Protein AF-A0A0F9I3E1-F1 (afdb_monomer)

Mean predicted aligned error: 5.11 Å

pLDDT: mean 87.83, std 10.77, range [48.97, 98.06]

Organism: NCBI:txid412755

Solvent-accessible surface area (backbone atoms only — not comparable to full-atom values): 6124 Å² total; per-residue (Å²): 131,87,81,74,52,71,70,55,49,51,59,55,56,67,44,43,43,81,78,41,83,46,66,28,65,24,99,76,75,58,42,26,18,30,42,32,38,33,27,34,70,87,78,65,49,40,25,40,33,60,40,58,30,43,93,88,45,65,62,79,90,40,86,56,77,39,83,49,54,74,68,51,63,60,37,93,82,54,82,78,67,47,50,80,44,30,89,55,42,69,66,52,50,51,52,50,54,58,50,46,68,68,63,128

Radius of gyration: 14.65 Å; Cα contacts (8 Å, |Δi|>4): 153; chains: 1; bounding box: 29×39×34 Å

Foldseek 3Di:
DDDDDPVRVCVVPVQKDWLDWDKQAAPVRAWIKIWTWIAGPPPRWIWIFIAI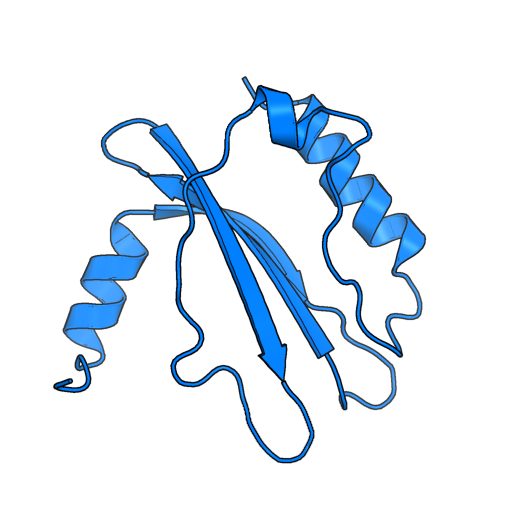DHPVDDRPPRGDTDTDDLVCLQDPNDDGDNTDGRPCSPVSVVVSNVSSVPDD

Secondary structure (DSSP, 8-state):
-PPPPHHHHHHHHTTEEEEEEEE---TT--SEEEEEEEEETTT--EEEEEEEEBTTB-STT----EEE-HHHHTSTT-----TTT-TTHHHHHHHHHHHHTT--

Structure (mmCIF, N/CA/C/O backbone):
data_AF-A0A0F9I3E1-F1
#
_entry.id   AF-A0A0F9I3E1-F1
#
loop_
_atom_site.group_PDB
_atom_site.id
_atom_site.type_symbol
_atom_site.label_atom_id
_atom_site.label_alt_id
_atom_site.label_comp_id
_atom_site.label_asym_id
_atom_site.label_entity_id
_atom_site.label_seq_id
_atom_site.pdbx_PDB_ins_code
_atom_site.Cartn_x
_atom_site.Cartn_y
_atom_site.Cartn_z
_atom_site.occupancy
_atom_site.B_iso_or_equiv
_atom_site.auth_seq_id
_atom_site.auth_comp_id
_atom_site.auth_asym_id
_atom_site.auth_atom_id
_atom_site.pdbx_PDB_model_num
ATOM 1 N N . MET A 1 1 ? 1.320 -24.862 -4.925 1.00 48.97 1 MET A N 1
ATOM 2 C CA . MET A 1 1 ? 0.077 -24.204 -4.459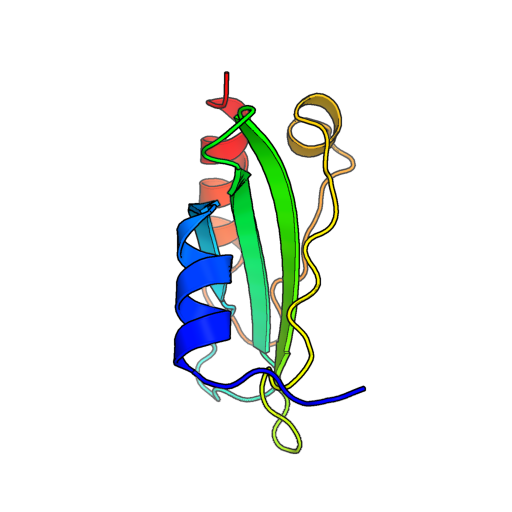 1.00 48.97 1 MET A CA 1
ATOM 3 C C . MET A 1 1 ? -0.867 -24.165 -5.647 1.00 48.97 1 MET A C 1
ATOM 5 O O . MET A 1 1 ? -0.374 -23.915 -6.736 1.00 48.97 1 MET A O 1
ATOM 9 N N . ALA A 1 2 ? -2.153 -24.488 -5.489 1.00 60.97 2 ALA A N 1
ATOM 10 C CA . ALA A 1 2 ? -3.100 -24.388 -6.603 1.00 60.97 2 ALA A CA 1
ATOM 11 C C . ALA A 1 2 ? -3.306 -22.909 -6.968 1.00 60.97 2 ALA A C 1
ATOM 13 O O . ALA A 1 2 ? -3.515 -22.086 -6.072 1.00 60.97 2 ALA A O 1
ATOM 14 N N . GLU A 1 3 ? -3.209 -22.572 -8.253 1.00 71.00 3 GLU A N 1
ATOM 15 C CA . GLU A 1 3 ? -3.537 -21.233 -8.740 1.00 71.00 3 GLU A CA 1
ATOM 16 C C . GLU A 1 3 ? -5.033 -20.977 -8.548 1.00 71.00 3 GLU A C 1
ATOM 18 O O . GLU A 1 3 ? -5.875 -21.806 -8.895 1.00 71.00 3 GLU A O 1
ATOM 23 N N . LYS A 1 4 ? -5.362 -19.829 -7.952 1.00 77.81 4 LYS A N 1
ATOM 24 C CA . LYS A 1 4 ? -6.749 -19.384 -7.800 1.00 77.81 4 LYS A CA 1
ATOM 25 C C . LYS A 1 4 ? -7.291 -18.987 -9.165 1.00 77.81 4 LYS A C 1
ATOM 27 O O . LYS A 1 4 ? -6.613 -18.285 -9.913 1.00 77.81 4 LYS A O 1
ATOM 32 N N . ASN A 1 5 ? -8.530 -19.362 -9.462 1.00 86.88 5 ASN A N 1
ATOM 33 C CA . ASN A 1 5 ? -9.185 -18.873 -10.673 1.00 86.88 5 ASN A CA 1
ATOM 34 C C . ASN A 1 5 ? -9.619 -17.400 -10.521 1.00 86.88 5 ASN A C 1
ATOM 36 O O . ASN A 1 5 ? -9.666 -16.843 -9.420 1.00 86.88 5 ASN A O 1
ATOM 40 N N . GLU A 1 6 ? -9.983 -16.760 -11.635 1.00 86.44 6 GLU A N 1
ATOM 41 C CA . GLU A 1 6 ? -10.367 -15.342 -11.659 1.00 86.44 6 GLU A CA 1
ATOM 42 C C . GLU A 1 6 ? -11.505 -15.010 -10.674 1.00 86.44 6 GLU A C 1
ATOM 44 O O . GLU A 1 6 ? -11.480 -13.975 -10.004 1.00 86.44 6 GLU A O 1
ATOM 49 N N . ALA A 1 7 ? -12.499 -15.893 -10.534 1.00 90.75 7 ALA A N 1
ATOM 50 C CA . ALA A 1 7 ? -13.631 -15.663 -9.641 1.00 90.75 7 ALA A CA 1
ATOM 51 C C . ALA A 1 7 ? -13.211 -15.668 -8.161 1.00 90.75 7 ALA A C 1
ATOM 53 O O . ALA A 1 7 ? -13.719 -14.873 -7.363 1.00 90.75 7 ALA A O 1
ATOM 54 N N . GLU A 1 8 ? -12.273 -16.534 -7.784 1.00 89.69 8 GLU A N 1
ATOM 55 C CA . GLU A 1 8 ? -11.691 -16.571 -6.441 1.00 89.69 8 GLU A CA 1
ATOM 56 C C . GLU A 1 8 ? -10.856 -15.320 -6.155 1.00 89.69 8 GLU A C 1
ATOM 58 O O . GLU A 1 8 ? -11.015 -14.716 -5.090 1.00 89.69 8 GLU A O 1
ATOM 63 N N . LEU A 1 9 ? -10.050 -14.874 -7.124 1.00 87.00 9 LEU A N 1
ATOM 64 C CA . LEU A 1 9 ? -9.273 -13.635 -7.025 1.00 87.00 9 LEU A CA 1
ATOM 65 C C . LEU A 1 9 ? -10.184 -12.413 -6.862 1.00 87.00 9 LEU A C 1
ATOM 67 O O . LEU A 1 9 ? -9.972 -11.594 -5.969 1.00 87.00 9 LEU A O 1
ATOM 71 N N . ARG A 1 10 ? -11.267 -12.316 -7.643 1.00 89.00 10 ARG A N 1
ATOM 72 C CA . ARG A 1 10 ? -12.260 -11.237 -7.502 1.00 89.00 10 ARG A CA 1
ATOM 73 C C . ARG A 1 10 ? -12.920 -11.244 -6.128 1.00 89.00 10 ARG A C 1
ATOM 75 O O . ARG A 1 10 ? -13.072 -10.188 -5.516 1.00 89.00 10 ARG A O 1
ATOM 82 N N . LYS A 1 11 ? -13.304 -12.418 -5.613 1.00 92.75 11 LYS A N 1
ATOM 83 C CA . LYS A 1 11 ? -13.859 -12.549 -4.254 1.00 92.75 11 LYS A CA 1
ATOM 84 C C . LYS A 1 11 ? -12.861 -12.106 -3.188 1.00 92.75 11 LYS A C 1
ATOM 86 O O . LYS A 1 11 ? -13.273 -11.513 -2.194 1.00 92.75 11 LYS 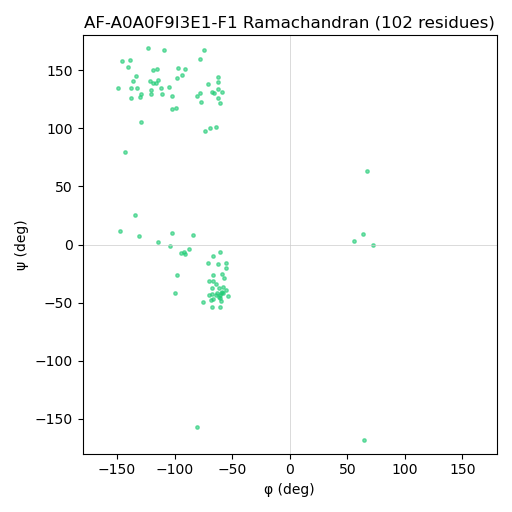A O 1
ATOM 91 N N . GLU A 1 12 ? -11.576 -12.390 -3.370 1.00 90.62 12 GLU A N 1
ATOM 92 C CA . GLU A 1 12 ? -10.520 -11.936 -2.470 1.00 90.62 12 GLU A CA 1
ATOM 93 C C . GLU A 1 12 ? -10.329 -10.419 -2.522 1.00 90.62 12 GLU A C 1
ATOM 95 O O . GLU A 1 12 ? -10.449 -9.768 -1.485 1.00 90.62 12 GLU A O 1
ATOM 100 N N . LEU A 1 13 ? -10.126 -9.849 -3.711 1.00 90.69 13 LEU A N 1
ATOM 101 C CA . LEU A 1 13 ? -9.953 -8.407 -3.912 1.00 90.69 13 LEU A CA 1
ATOM 102 C C . LEU A 1 13 ? -11.154 -7.610 -3.390 1.00 90.69 13 LEU A C 1
ATOM 104 O O . LEU A 1 13 ? -10.992 -6.568 -2.756 1.00 90.69 13 LEU A O 1
ATOM 108 N N . ASN A 1 14 ? -12.368 -8.144 -3.548 1.00 95.44 14 ASN A N 1
ATOM 109 C CA . ASN A 1 14 ? -13.592 -7.519 -3.053 1.00 95.44 14 ASN A CA 1
ATOM 110 C C . ASN A 1 14 ? -13.646 -7.365 -1.528 1.00 95.44 14 ASN A C 1
ATOM 112 O O . ASN A 1 14 ? -14.445 -6.557 -1.044 1.00 95.44 14 ASN A O 1
ATOM 116 N N . LYS A 1 15 ? -12.804 -8.068 -0.761 1.00 96.75 15 LYS A N 1
ATOM 117 C CA . LYS A 1 15 ? -12.691 -7.889 0.698 1.00 96.75 15 LYS A CA 1
ATOM 118 C C . LYS A 1 15 ? -12.020 -6.571 1.073 1.00 96.75 15 LYS A C 1
ATOM 120 O O . LYS A 1 15 ? -12.149 -6.139 2.220 1.00 96.75 15 LYS A O 1
ATOM 125 N N . PHE A 1 16 ? -11.348 -5.919 0.128 1.00 97.62 16 PHE A N 1
ATOM 126 C CA . PHE A 1 16 ? -10.533 -4.742 0.377 1.00 97.62 16 PHE A CA 1
ATOM 127 C C . PHE A 1 16 ? -11.082 -3.495 -0.318 1.00 97.62 16 PHE A C 1
ATOM 129 O O . PHE A 1 16 ? -11.758 -3.552 -1.346 1.00 97.62 16 PHE A O 1
ATOM 136 N N . LYS A 1 17 ? -10.813 -2.340 0.286 1.00 97.25 17 LYS A N 1
ATOM 137 C CA . LYS A 1 17 ? -10.911 -1.022 -0.334 1.00 97.25 17 LYS A CA 1
ATOM 138 C C . LYS A 1 17 ? -9.495 -0.574 -0.678 1.00 97.25 17 LYS A C 1
ATOM 140 O O . LYS A 1 17 ? -8.642 -0.563 0.204 1.00 97.25 17 LYS A O 1
ATOM 145 N N . ILE A 1 18 ? -9.264 -0.177 -1.923 1.00 96.25 18 ILE A N 1
ATOM 146 C CA . ILE A 1 18 ? -7.996 0.431 -2.332 1.00 96.25 18 ILE A CA 1
ATOM 147 C C . ILE A 1 18 ? -8.002 1.884 -1.849 1.00 96.25 18 ILE A C 1
ATOM 149 O O . ILE A 1 18 ? -8.936 2.634 -2.139 1.00 96.25 18 ILE A O 1
ATOM 153 N N . LEU A 1 19 ? -7.003 2.252 -1.049 1.00 96.94 19 LEU A N 1
ATOM 154 C CA . LEU A 1 19 ? -6.809 3.615 -0.553 1.00 96.94 19 LEU A CA 1
ATOM 155 C C . LEU A 1 19 ? -5.755 4.354 -1.376 1.00 96.94 19 LEU A C 1
ATOM 157 O O . LEU A 1 19 ? -5.943 5.523 -1.703 1.00 96.94 19 LEU A O 1
ATOM 161 N N . ILE A 1 20 ? -4.673 3.654 -1.718 1.00 96.69 20 ILE A N 1
ATOM 162 C CA . ILE A 1 20 ? -3.596 4.132 -2.583 1.00 96.69 20 ILE A CA 1
ATOM 163 C C . ILE A 1 20 ? -3.302 3.034 -3.600 1.00 96.69 20 ILE A C 1
ATOM 165 O O . ILE A 1 20 ? -3.207 1.866 -3.227 1.00 96.69 20 ILE A O 1
ATOM 169 N N . ALA A 1 21 ? -3.160 3.430 -4.861 1.00 94.50 21 ALA A N 1
ATOM 170 C CA . ALA A 1 21 ? -2.589 2.626 -5.928 1.00 94.50 21 ALA A CA 1
ATOM 171 C C . ALA A 1 21 ? -1.519 3.485 -6.600 1.00 94.50 21 ALA A C 1
ATOM 173 O O . ALA A 1 21 ? -1.843 4.465 -7.271 1.00 94.50 21 ALA A O 1
ATOM 174 N N . TYR A 1 22 ? -0.263 3.164 -6.326 1.00 92.19 22 TYR A N 1
ATOM 175 C CA . TYR A 1 22 ? 0.899 3.786 -6.932 1.00 92.19 22 TYR A CA 1
ATOM 176 C C . TYR A 1 22 ? 1.588 2.757 -7.820 1.00 92.19 22 TYR A C 1
ATOM 178 O O . TYR A 1 22 ? 1.796 1.620 -7.403 1.00 92.19 22 TYR A O 1
ATOM 186 N N . GLU A 1 23 ? 1.963 3.179 -9.017 1.00 88.19 23 GLU A N 1
ATOM 187 C CA . GLU A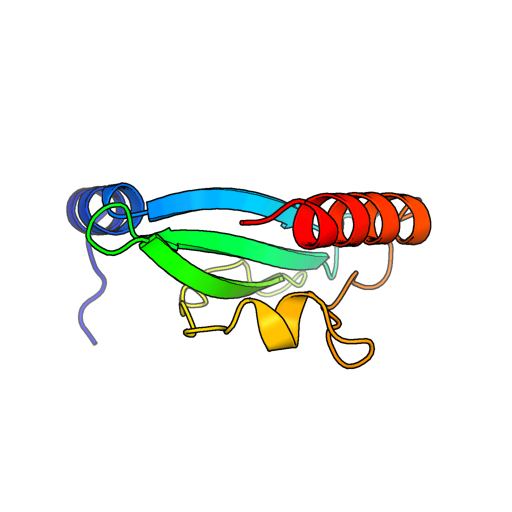 1 23 ? 2.819 2.430 -9.925 1.00 88.19 23 GLU A CA 1
ATOM 188 C C . GLU A 1 23 ? 3.800 3.422 -10.542 1.00 88.19 23 GLU A C 1
ATOM 190 O O . GLU A 1 23 ? 3.393 4.450 -11.091 1.00 88.19 23 GLU A O 1
ATOM 195 N N . SER A 1 24 ? 5.092 3.128 -10.431 1.00 85.12 24 SER A N 1
ATOM 196 C CA . SER A 1 24 ? 6.140 3.947 -11.016 1.00 85.12 24 SER A CA 1
ATOM 197 C C . SER A 1 24 ? 6.147 3.746 -12.528 1.00 85.12 24 SER A C 1
ATOM 199 O O . SER A 1 24 ? 6.713 2.783 -13.051 1.00 85.12 24 SER A O 1
ATOM 201 N N . VAL A 1 25 ? 5.507 4.644 -13.260 1.00 68.75 25 VAL A N 1
ATOM 202 C CA . VAL A 1 25 ? 5.526 4.612 -14.722 1.00 68.75 25 VAL A CA 1
ATOM 203 C C . VAL A 1 25 ? 6.556 5.607 -15.234 1.00 68.75 25 VAL A C 1
ATOM 205 O O . VAL A 1 25 ? 6.464 6.808 -14.998 1.00 68.75 25 VAL A O 1
ATOM 208 N N . GLY A 1 26 ? 7.565 5.090 -15.927 1.00 65.38 26 GLY A N 1
ATOM 209 C CA . GLY A 1 26 ? 8.581 5.899 -16.586 1.00 65.38 26 GLY A CA 1
ATOM 210 C C . GLY A 1 26 ? 8.466 5.886 -18.099 1.00 65.38 26 GLY A C 1
ATOM 211 O O . GLY A 1 26 ? 7.802 5.020 -18.668 1.00 65.38 26 GLY A O 1
ATOM 212 N N . SER A 1 27 ? 9.181 6.796 -18.764 1.00 64.94 27 SER A N 1
ATOM 213 C CA . SER A 1 27 ? 9.159 6.956 -20.230 1.00 64.94 27 SER A CA 1
ATOM 214 C C . SER A 1 27 ? 9.499 5.681 -21.012 1.00 64.94 27 SER A C 1
ATOM 216 O O . SER A 1 27 ? 9.161 5.577 -22.187 1.00 64.94 27 SER A O 1
ATOM 218 N N . TRP A 1 28 ? 10.160 4.713 -20.370 1.00 63.34 28 TRP A N 1
ATOM 219 C CA . TRP A 1 28 ? 10.601 3.461 -20.986 1.00 63.34 28 TRP A CA 1
ATOM 220 C C . TRP A 1 28 ? 9.911 2.205 -20.444 1.00 63.34 28 TRP A C 1
ATOM 222 O O . TRP A 1 28 ? 10.248 1.113 -20.901 1.00 63.34 28 TRP A O 1
ATOM 232 N N . GLY A 1 29 ? 8.951 2.349 -19.515 1.00 61.59 29 GLY A N 1
ATOM 233 C CA . GLY A 1 29 ? 8.041 1.294 -19.031 1.00 61.59 29 GLY A CA 1
ATOM 234 C C . GLY A 1 29 ? 8.682 0.016 -18.466 1.00 61.59 29 GLY A C 1
ATOM 235 O O . GLY A 1 29 ? 7.969 -0.926 -18.133 1.00 61.59 29 GLY A O 1
ATOM 236 N N . ARG A 1 30 ? 10.013 -0.039 -18.387 1.00 63.22 30 ARG A N 1
ATOM 237 C CA . ARG A 1 30 ? 10.804 -1.178 -17.927 1.00 63.22 30 ARG A CA 1
ATOM 238 C C . ARG A 1 30 ? 11.314 -0.872 -16.523 1.00 63.22 30 ARG A C 1
ATOM 240 O O . ARG A 1 30 ? 11.762 0.243 -16.274 1.00 63.22 30 ARG A O 1
ATOM 247 N N . ASP A 1 31 ? 11.210 -1.862 -15.642 1.00 73.00 31 ASP A N 1
ATOM 248 C CA . ASP A 1 31 ? 11.624 -1.818 -14.233 1.00 73.00 31 ASP A CA 1
ATOM 249 C C . ASP A 1 31 ? 10.778 -0.865 -13.375 1.00 73.00 31 ASP A C 1
ATOM 251 O O . ASP A 1 31 ? 11.250 0.138 -12.831 1.00 73.00 31 ASP A O 1
ATOM 255 N N . ASN A 1 32 ? 9.489 -1.195 -13.264 1.00 79.62 32 ASN A N 1
ATOM 256 C CA . ASN A 1 32 ? 8.546 -0.471 -12.422 1.00 79.62 32 ASN A CA 1
ATOM 257 C C . ASN A 1 32 ? 8.361 -1.141 -11.051 1.00 79.62 32 ASN A C 1
ATOM 259 O O . ASN A 1 32 ? 8.518 -2.347 -10.868 1.00 79.62 32 ASN A O 1
ATOM 263 N N . SER A 1 33 ? 8.021 -0.316 -10.070 1.00 88.44 33 SER A N 1
ATOM 264 C CA . SER A 1 33 ? 7.627 -0.678 -8.717 1.00 88.44 33 SER A CA 1
ATOM 265 C C . SER A 1 33 ? 6.206 -0.189 -8.471 1.00 88.44 33 SER A C 1
ATOM 267 O O . SER A 1 33 ? 5.827 0.905 -8.879 1.00 88.44 33 SER A O 1
ATOM 269 N N . SER A 1 34 ? 5.407 -1.006 -7.803 1.00 91.38 34 SER A N 1
ATOM 270 C CA . SER A 1 34 ? 4.042 -0.688 -7.410 1.00 91.38 34 SER A CA 1
ATOM 271 C C . SER A 1 34 ? 3.887 -0.789 -5.907 1.00 91.38 34 SER A C 1
ATOM 273 O O . SER A 1 34 ? 4.386 -1.720 -5.273 1.00 91.38 34 SER A O 1
ATOM 275 N N . PHE A 1 35 ? 3.129 0.148 -5.355 1.00 94.62 35 PHE A N 1
ATOM 276 C CA . PHE A 1 35 ? 2.742 0.180 -3.957 1.00 94.62 35 PHE A CA 1
ATOM 277 C C . PHE A 1 35 ? 1.232 0.381 -3.849 1.00 94.62 35 PHE A C 1
ATOM 279 O O . PHE A 1 35 ? 0.669 1.343 -4.376 1.00 94.62 35 PHE A O 1
ATOM 286 N N . PHE A 1 36 ? 0.570 -0.503 -3.108 1.00 96.50 36 PHE A N 1
ATOM 287 C CA . PHE A 1 36 ? -0.839 -0.362 -2.775 1.00 96.50 36 PHE A CA 1
ATOM 288 C C . PHE A 1 36 ? -1.018 -0.305 -1.268 1.00 96.50 36 PHE A C 1
ATOM 290 O O . PHE A 1 36 ? -0.536 -1.169 -0.537 1.00 96.50 36 PHE A O 1
ATOM 297 N N . LEU A 1 37 ? -1.807 0.667 -0.817 1.00 97.81 37 LEU A N 1
ATOM 298 C CA . LEU A 1 37 ? -2.374 0.659 0.523 1.00 97.81 37 LEU A CA 1
ATOM 299 C C . LEU A 1 37 ? -3.828 0.222 0.410 1.00 97.81 37 LEU A C 1
ATOM 301 O O . LEU A 1 37 ? -4.649 0.915 -0.202 1.00 97.81 37 LEU A O 1
ATOM 305 N N . ILE A 1 38 ? -4.157 -0.910 1.018 1.00 97.88 38 ILE A N 1
ATOM 306 C CA . ILE A 1 38 ? -5.508 -1.463 1.014 1.00 97.88 38 ILE A CA 1
ATOM 307 C C . ILE A 1 38 ? -6.050 -1.567 2.437 1.00 97.88 38 ILE A C 1
ATOM 309 O O . ILE A 1 38 ? -5.314 -1.758 3.402 1.00 97.88 38 ILE A O 1
ATOM 313 N N . GLN A 1 39 ? -7.366 -1.445 2.571 1.00 97.88 39 GLN A N 1
ATOM 314 C CA . GLN A 1 39 ? -8.065 -1.550 3.845 1.00 97.88 39 GLN A CA 1
ATOM 315 C C . GLN A 1 39 ? -9.086 -2.680 3.802 1.00 97.88 39 GLN A C 1
ATOM 317 O O . GLN A 1 39 ? -9.937 -2.726 2.913 1.00 97.88 39 GLN A O 1
ATOM 322 N N . SER A 1 40 ? -9.058 -3.562 4.796 1.00 97.56 40 SER A N 1
ATOM 323 C CA . SER A 1 40 ? -10.082 -4.589 4.977 1.00 97.56 40 SER A CA 1
ATOM 324 C C . SER A 1 40 ? -11.452 -3.952 5.221 1.00 97.56 40 SER A C 1
ATOM 326 O O . SER A 1 40 ? -11.647 -3.162 6.150 1.00 97.56 40 SER A O 1
ATOM 328 N N . LYS A 1 41 ? -12.452 -4.329 4.416 1.00 97.44 41 LYS A N 1
ATOM 329 C CA . LYS A 1 41 ? -13.839 -3.874 4.603 1.00 97.44 41 LYS A CA 1
ATOM 330 C C . LYS A 1 41 ? -14.455 -4.415 5.896 1.00 97.44 41 LYS A C 1
ATOM 332 O O . LYS A 1 41 ? -15.343 -3.762 6.437 1.00 97.44 41 LYS A O 1
ATOM 337 N N . LYS A 1 42 ? -13.974 -5.565 6.390 1.00 96.81 42 LYS A N 1
ATOM 338 C CA . LYS A 1 42 ? -14.513 -6.271 7.565 1.00 96.81 42 LYS A CA 1
ATOM 339 C C . LYS A 1 42 ? -14.136 -5.598 8.884 1.00 96.81 42 LYS A C 1
ATOM 341 O O . LYS A 1 42 ? -14.995 -5.412 9.733 1.00 96.81 42 LYS A O 1
ATOM 346 N N . ASN A 1 43 ? -12.857 -5.278 9.067 1.00 96.56 43 ASN A N 1
ATOM 347 C CA . ASN A 1 43 ? -12.302 -4.849 10.359 1.00 96.56 43 ASN A CA 1
ATOM 348 C C . ASN A 1 43 ? -11.451 -3.573 10.273 1.00 96.56 43 ASN A C 1
ATOM 350 O O . ASN A 1 43 ? -10.839 -3.193 11.262 1.00 96.56 43 ASN A O 1
ATOM 354 N N . LYS A 1 44 ? -11.417 -2.911 9.108 1.00 96.56 44 LYS A N 1
ATOM 355 C CA . LYS A 1 44 ? -10.687 -1.655 8.865 1.00 96.56 44 LYS A CA 1
ATOM 356 C C . LYS A 1 44 ? -9.162 -1.737 9.006 1.00 96.56 44 LYS A C 1
ATOM 358 O O . LYS A 1 44 ? -8.508 -0.703 8.901 1.00 96.56 44 LYS A O 1
ATOM 363 N N . GLU A 1 45 ? -8.598 -2.936 9.152 1.00 97.50 45 GLU A N 1
ATOM 364 C CA . GLU A 1 45 ? -7.148 -3.147 9.167 1.00 97.50 45 GLU A CA 1
ATOM 365 C C . GLU A 1 45 ? -6.508 -2.737 7.837 1.00 97.50 45 GLU A C 1
ATOM 367 O O . GLU A 1 45 ? -7.100 -2.925 6.767 1.00 97.50 45 GLU A O 1
ATOM 372 N N . LEU A 1 46 ? -5.299 -2.184 7.924 1.00 98.00 46 LEU A N 1
ATOM 373 C CA . LEU A 1 46 ? -4.511 -1.722 6.788 1.00 98.00 46 LEU A CA 1
ATOM 374 C C . LEU A 1 46 ? -3.487 -2.777 6.379 1.00 98.00 46 LEU A C 1
ATOM 376 O O . LEU A 1 46 ? -2.896 -3.457 7.223 1.00 98.00 46 LEU A O 1
ATOM 380 N N . PHE A 1 47 ? -3.270 -2.880 5.072 1.00 98.06 47 PHE A N 1
ATOM 381 C CA . PHE A 1 47 ? -2.277 -3.757 4.478 1.00 98.06 47 PHE A CA 1
ATOM 382 C C . PHE A 1 47 ? -1.524 -3.018 3.377 1.00 98.06 47 PHE A C 1
ATOM 384 O O . PHE A 1 47 ? -2.127 -2.269 2.605 1.00 98.06 47 PHE A O 1
ATOM 391 N N . GLU A 1 48 ? -0.225 -3.261 3.296 1.00 97.62 48 GLU A N 1
ATOM 392 C CA . GLU A 1 48 ? 0.592 -2.894 2.148 1.00 97.62 48 GLU A CA 1
ATOM 393 C C . GLU A 1 48 ? 0.695 -4.066 1.171 1.00 97.62 48 GLU A C 1
ATOM 395 O O . GLU A 1 48 ? 0.732 -5.234 1.569 1.00 97.62 48 GLU A O 1
ATOM 400 N N . VAL A 1 49 ? 0.746 -3.749 -0.116 1.00 96.62 49 VAL A N 1
ATOM 401 C CA . VAL A 1 49 ? 1.102 -4.687 -1.179 1.00 96.62 49 VAL A CA 1
ATOM 402 C C . VAL A 1 49 ? 2.180 -4.021 -2.014 1.00 96.62 49 VAL A C 1
ATOM 404 O O . VAL A 1 49 ? 2.013 -2.879 -2.441 1.00 96.62 49 VAL A O 1
ATOM 407 N N . HIS A 1 50 ? 3.264 -4.748 -2.247 1.00 95.12 50 HIS A N 1
ATOM 408 C CA . HIS A 1 50 ? 4.361 -4.321 -3.104 1.00 95.12 50 HIS A CA 1
ATOM 409 C C . HIS A 1 50 ? 4.414 -5.241 -4.315 1.00 95.12 50 HIS A C 1
ATOM 411 O O . HIS A 1 50 ? 4.201 -6.446 -4.181 1.00 95.12 50 HIS A O 1
ATOM 417 N N . GLY A 1 51 ? 4.697 -4.674 -5.478 1.00 91.56 51 GLY A N 1
ATOM 418 C CA . GLY A 1 51 ? 4.958 -5.432 -6.694 1.00 91.56 51 GLY A CA 1
ATOM 419 C C . GLY A 1 51 ? 6.079 -4.784 -7.485 1.00 91.56 51 GLY A C 1
ATOM 420 O O . GLY A 1 51 ? 6.273 -3.575 -7.404 1.00 91.56 51 GLY A O 1
A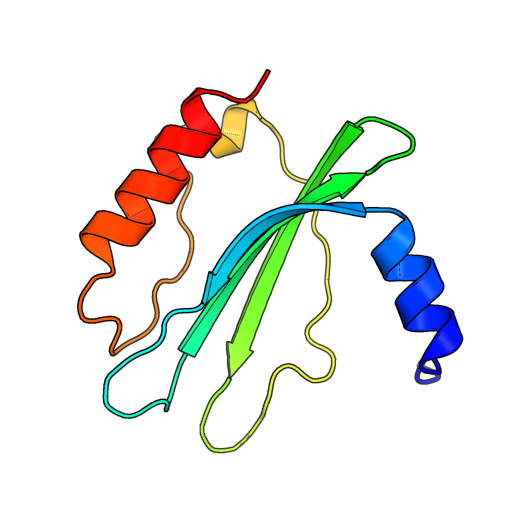TOM 421 N N . SER A 1 52 ? 6.800 -5.567 -8.271 1.00 87.81 52 SER A N 1
ATOM 422 C CA . SER A 1 52 ? 7.777 -5.059 -9.228 1.00 87.81 52 SER A CA 1
ATOM 423 C C . SER A 1 52 ? 7.662 -5.820 -10.537 1.00 87.81 52 SER A C 1
ATOM 425 O O . SER A 1 52 ? 7.622 -7.049 -10.511 1.00 87.81 52 SER A O 1
ATOM 427 N N . HIS A 1 53 ? 7.663 -5.125 -11.666 1.00 80.00 53 HIS A N 1
ATOM 428 C CA . HIS A 1 53 ? 7.750 -5.761 -12.974 1.00 80.00 53 HIS A CA 1
ATOM 429 C C . HIS A 1 53 ? 9.038 -5.335 -13.671 1.00 80.00 53 HIS A C 1
ATOM 431 O O . HIS A 1 53 ? 9.458 -4.177 -13.631 1.00 80.00 53 HIS A O 1
ATOM 437 N N . CYS A 1 54 ? 9.665 -6.308 -14.317 1.00 77.25 54 CYS A N 1
ATOM 438 C CA . CYS A 1 54 ? 10.815 -6.111 -15.177 1.00 77.25 54 CYS A CA 1
ATOM 439 C C . CYS A 1 54 ? 10.493 -6.666 -16.561 1.00 77.25 54 CYS A C 1
ATOM 441 O O . CYS A 1 54 ? 9.534 -7.410 -16.745 1.00 77.25 54 CYS A O 1
ATOM 443 N N . SER A 1 55 ? 11.340 -6.372 -17.545 1.00 76.12 55 SER A N 1
ATOM 444 C CA . SER A 1 55 ? 11.138 -6.864 -18.920 1.00 76.12 55 SER A CA 1
ATOM 445 C C . SER A 1 55 ? 10.996 -8.394 -19.062 1.00 76.12 55 SER A C 1
ATOM 447 O O . SER A 1 55 ? 10.534 -8.858 -20.102 1.00 76.12 55 SER A O 1
ATOM 449 N N . CYS A 1 56 ? 11.374 -9.168 -18.038 1.00 76.31 56 CYS A N 1
ATOM 450 C CA . CYS A 1 56 ? 11.288 -10.626 -18.022 1.00 76.31 56 CYS A CA 1
ATOM 451 C C . CYS A 1 56 ? 10.041 -11.174 -17.307 1.00 76.31 56 CYS A C 1
ATOM 453 O O . CYS A 1 56 ? 9.639 -12.296 -17.606 1.00 76.31 56 CYS A O 1
ATOM 455 N N . TYR A 1 57 ? 9.459 -10.433 -16.355 1.00 77.88 57 TYR A N 1
ATOM 456 C CA . TYR A 1 57 ? 8.382 -10.917 -15.482 1.00 77.88 57 TYR A CA 1
ATOM 457 C C . TYR A 1 57 ? 7.435 -9.782 -15.081 1.00 77.88 57 TYR A C 1
ATOM 459 O O . TYR A 1 57 ? 7.888 -8.709 -14.674 1.00 77.88 57 TYR A O 1
ATOM 467 N N . GLY A 1 58 ? 6.127 -10.042 -15.160 1.00 82.38 58 GLY A N 1
ATOM 468 C CA . GLY A 1 58 ? 5.060 -9.161 -14.693 1.00 82.38 58 GLY A CA 1
ATOM 469 C C . GLY A 1 58 ? 4.824 -9.253 -13.186 1.00 82.38 58 GLY A C 1
ATOM 470 O O . GLY A 1 58 ? 5.692 -9.656 -12.412 1.00 82.38 58 GLY A O 1
ATOM 471 N N . PHE A 1 59 ? 3.618 -8.874 -12.757 1.00 86.19 59 PHE A N 1
ATOM 472 C CA . PHE A 1 59 ? 3.190 -8.917 -11.352 1.00 86.19 59 PHE A CA 1
ATOM 473 C C . PHE A 1 59 ? 2.659 -10.293 -10.904 1.00 86.19 59 PHE A C 1
ATOM 475 O O . PHE A 1 59 ? 2.093 -10.416 -9.812 1.00 86.19 59 PHE A O 1
ATOM 482 N N . GLU A 1 60 ? 2.789 -11.334 -11.728 1.00 85.62 60 GLU A N 1
ATOM 483 C CA . GLU A 1 60 ? 2.229 -12.655 -11.451 1.00 85.62 60 GLU A CA 1
ATOM 484 C C . GLU A 1 60 ? 2.775 -13.229 -10.134 1.00 85.62 60 GLU A C 1
ATOM 486 O O . GLU A 1 60 ? 3.973 -13.216 -9.863 1.00 85.62 60 GLU A O 1
ATOM 491 N N . GLY A 1 61 ? 1.876 -13.723 -9.276 1.00 85.94 61 GLY A N 1
ATOM 492 C CA . GLY A 1 61 ? 2.242 -14.329 -7.990 1.00 85.94 61 GLY A CA 1
ATOM 493 C C . GLY A 1 61 ? 2.730 -13.354 -6.908 1.00 85.94 61 GLY A C 1
ATOM 494 O O . GLY A 1 61 ? 2.997 -13.790 -5.790 1.00 85.94 61 GLY A O 1
ATOM 495 N N . GLN A 1 62 ? 2.801 -12.048 -7.185 1.00 90.31 62 GLN A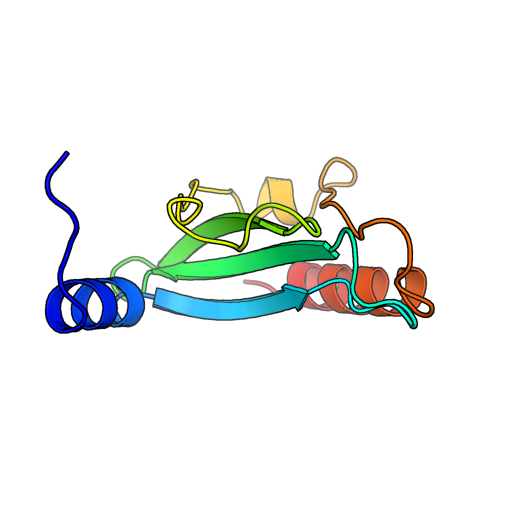 N 1
ATOM 496 C CA . GLN A 1 62 ? 3.327 -11.053 -6.239 1.00 90.31 62 GLN A CA 1
ATOM 497 C C . GLN A 1 62 ? 2.274 -10.497 -5.267 1.00 90.31 62 GLN A C 1
ATOM 499 O O . GLN A 1 62 ? 2.601 -9.740 -4.354 1.00 90.31 62 GLN A O 1
ATOM 504 N N . TRP A 1 63 ? 1.001 -10.883 -5.417 1.00 91.06 63 TRP A N 1
ATOM 505 C CA . TRP A 1 63 ? -0.059 -10.493 -4.486 1.00 91.06 63 TRP A CA 1
ATOM 506 C C . TRP A 1 63 ? 0.197 -11.072 -3.087 1.00 91.06 63 TRP A C 1
ATOM 508 O O . TRP A 1 63 ? -0.080 -12.240 -2.811 1.00 91.06 63 TRP A O 1
ATOM 518 N N . SER A 1 64 ? 0.714 -10.230 -2.194 1.00 93.75 64 SER A N 1
ATOM 519 C CA . SER A 1 64 ? 1.050 -10.603 -0.820 1.00 93.75 64 SER A CA 1
ATOM 520 C C . SER A 1 64 ? 0.741 -9.457 0.152 1.00 93.75 64 SER A C 1
ATOM 522 O O . SER A 1 64 ? 1.641 -8.704 0.528 1.00 93.75 64 SER A O 1
ATOM 524 N N . PRO A 1 65 ? -0.537 -9.273 0.548 1.00 95.75 65 PRO A N 1
ATOM 525 C CA . PRO A 1 65 ? -0.919 -8.262 1.529 1.00 95.75 65 PRO A CA 1
ATOM 526 C C . PRO A 1 65 ? -0.244 -8.487 2.882 1.00 95.75 65 PRO A C 1
ATOM 528 O O . PRO A 1 65 ? -0.448 -9.517 3.528 1.00 95.75 65 PRO A O 1
ATOM 531 N N . LYS A 1 66 ? 0.510 -7.493 3.348 1.00 97.50 66 LYS A N 1
ATOM 532 C CA . LYS A 1 66 ? 1.161 -7.498 4.663 1.00 97.50 66 LYS A CA 1
ATOM 533 C C . LYS A 1 66 ? 0.502 -6.476 5.568 1.00 97.50 66 LYS A C 1
ATOM 535 O O . LYS A 1 66 ? 0.321 -5.328 5.179 1.00 97.50 66 LY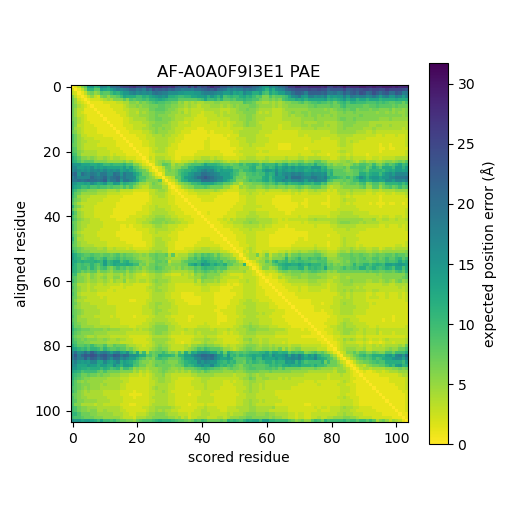S A O 1
ATOM 540 N N . LYS A 1 67 ? 0.115 -6.892 6.776 1.00 97.75 67 LYS A N 1
ATOM 541 C CA . LYS A 1 67 ? -0.520 -6.000 7.753 1.00 97.75 67 LYS A CA 1
ATOM 542 C C . LYS A 1 67 ? 0.447 -4.876 8.125 1.00 97.75 67 LYS A C 1
ATOM 544 O O . LYS A 1 67 ? 1.603 -5.143 8.434 1.00 97.75 67 LYS A O 1
ATOM 549 N N . ILE A 1 68 ? -0.053 -3.646 8.140 1.00 97.44 68 ILE A N 1
ATOM 550 C CA . ILE A 1 68 ? 0.729 -2.448 8.445 1.00 97.44 68 ILE A CA 1
ATOM 551 C C . ILE A 1 68 ? -0.034 -1.564 9.436 1.00 97.44 68 ILE A C 1
ATOM 553 O O . ILE A 1 68 ? -1.266 -1.520 9.417 1.00 97.44 68 ILE A O 1
ATOM 557 N N . SER A 1 69 ? 0.681 -0.894 10.340 1.00 96.94 69 SER A N 1
ATOM 558 C CA . SER A 1 69 ? 0.063 -0.008 11.329 1.00 96.94 69 SER A CA 1
ATOM 559 C C . SER A 1 69 ? -0.032 1.429 10.819 1.00 96.94 69 SER A C 1
ATOM 561 O O . SER A 1 69 ? 0.786 1.879 10.013 1.00 96.94 69 SER A O 1
ATOM 563 N N . ILE A 1 70 ? -1.034 2.168 11.300 1.00 96.06 70 ILE A N 1
ATOM 564 C CA . ILE A 1 70 ? -1.197 3.583 10.946 1.00 96.06 70 ILE A CA 1
ATOM 565 C C . ILE A 1 70 ? -0.056 4.433 11.516 1.00 96.06 70 ILE A C 1
ATOM 567 O O . ILE A 1 70 ? 0.350 5.412 10.897 1.00 96.06 70 ILE A O 1
ATOM 571 N N . GLU A 1 71 ? 0.491 4.038 12.665 1.00 96.19 71 GLU A N 1
ATOM 572 C CA . GLU A 1 71 ? 1.638 4.678 13.303 1.00 96.19 71 GLU A CA 1
ATOM 573 C C . GLU A 1 71 ? 2.886 4.543 12.431 1.00 96.19 71 GLU A C 1
ATOM 575 O O . GLU A 1 71 ? 3.595 5.527 12.238 1.00 96.19 71 GLU A O 1
ATOM 580 N N . TYR A 1 72 ? 3.127 3.358 11.856 1.00 96.38 72 TYR A N 1
ATOM 581 C CA . TYR A 1 72 ? 4.262 3.148 10.962 1.00 96.38 72 TYR A CA 1
ATOM 582 C C . TYR A 1 72 ? 4.095 3.950 9.668 1.00 96.38 72 TYR A C 1
ATOM 584 O O . TYR A 1 72 ? 5.003 4.699 9.323 1.00 96.38 72 TYR A O 1
ATOM 592 N N . LEU A 1 73 ? 2.914 3.910 9.035 1.00 95.94 73 LEU A N 1
ATOM 593 C CA . LEU A 1 73 ? 2.601 4.699 7.827 1.00 95.94 73 LEU A CA 1
ATOM 594 C C . LEU A 1 73 ? 2.784 6.214 8.008 1.00 95.94 73 LEU A C 1
ATOM 596 O O . LEU A 1 73 ? 3.018 6.928 7.038 1.00 95.94 73 LEU A O 1
ATOM 600 N N . LYS A 1 74 ? 2.620 6.726 9.232 1.00 94.94 74 LYS A N 1
ATOM 601 C CA . LYS A 1 74 ? 2.781 8.152 9.559 1.00 94.94 74 LYS A CA 1
ATOM 602 C C . LYS A 1 74 ? 4.176 8.505 10.073 1.00 94.94 74 LYS A C 1
ATOM 604 O O . LYS A 1 74 ? 4.441 9.687 10.296 1.00 94.94 74 LYS A O 1
ATOM 609 N N . SER A 1 75 ? 5.030 7.513 10.305 1.00 94.31 75 SER A N 1
ATOM 610 C CA . SER A 1 75 ? 6.392 7.727 10.784 1.00 94.31 75 SER A CA 1
ATOM 611 C C . SER A 1 75 ? 7.318 8.185 9.660 1.00 94.31 75 SER A C 1
ATOM 613 O O . SER A 1 75 ? 7.068 7.948 8.482 1.00 94.31 75 S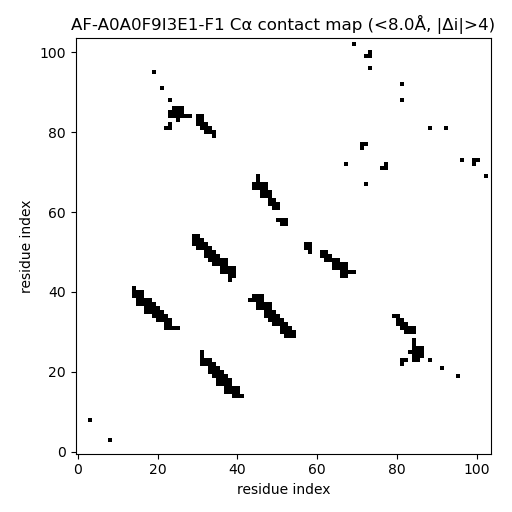ER A O 1
ATOM 615 N N . ASP A 1 76 ? 8.432 8.791 10.044 1.00 91.94 76 ASP A N 1
ATOM 616 C CA . ASP A 1 76 ? 9.570 9.110 9.178 1.00 91.94 76 ASP A CA 1
ATOM 617 C C . ASP A 1 76 ? 10.307 7.866 8.644 1.00 91.94 76 ASP A C 1
ATOM 619 O O . ASP A 1 76 ? 11.158 7.978 7.768 1.00 91.94 76 ASP A O 1
ATOM 623 N N . LYS A 1 77 ? 9.979 6.676 9.160 1.00 93.81 77 LYS A N 1
ATOM 624 C CA . LYS A 1 77 ? 10.584 5.394 8.770 1.00 93.81 77 LYS A CA 1
ATOM 625 C C . LYS A 1 77 ? 9.853 4.695 7.631 1.00 93.81 77 LYS A C 1
ATOM 627 O O . LYS A 1 77 ? 10.310 3.641 7.186 1.00 93.81 77 LYS A O 1
ATOM 632 N N . PHE A 1 78 ? 8.689 5.198 7.232 1.00 94.06 78 PHE A N 1
ATOM 633 C CA . PHE A 1 78 ? 7.940 4.608 6.136 1.00 94.06 78 PHE A CA 1
ATOM 634 C C . PHE A 1 78 ? 8.511 5.068 4.796 1.00 94.06 78 PHE A C 1
ATOM 636 O O . PHE A 1 78 ? 8.634 6.263 4.537 1.00 94.06 78 PHE A O 1
ATOM 643 N N . SER A 1 79 ? 8.803 4.104 3.932 1.00 92.19 79 SER A N 1
ATOM 644 C CA . SER A 1 79 ? 9.158 4.326 2.537 1.00 92.19 79 SER A CA 1
ATOM 645 C C . SER A 1 79 ? 8.625 3.180 1.681 1.00 92.19 79 SER A C 1
ATOM 647 O O . SER A 1 79 ? 8.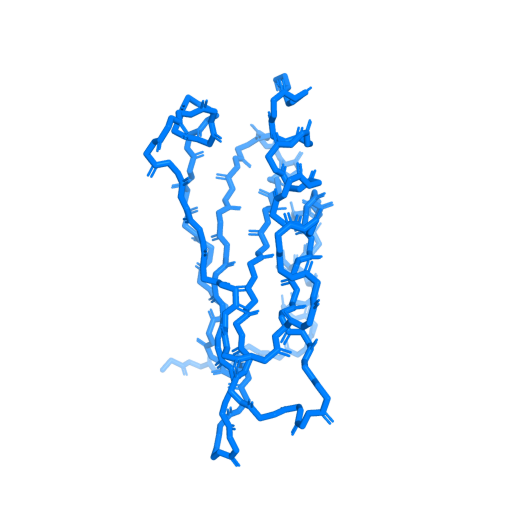339 2.085 2.170 1.00 92.19 79 SER A O 1
ATOM 649 N N . PHE A 1 80 ? 8.469 3.438 0.388 1.00 91.88 80 PHE A N 1
ATOM 650 C CA . PHE A 1 80 ? 8.133 2.437 -0.619 1.00 91.88 80 PHE A CA 1
ATOM 651 C C . PHE A 1 80 ? 8.976 2.707 -1.868 1.00 91.88 80 PHE A C 1
ATOM 653 O O . PHE A 1 80 ? 9.495 3.807 -2.040 1.00 91.88 80 PHE A O 1
ATOM 660 N N . SER A 1 81 ? 9.160 1.697 -2.719 1.00 87.69 81 SER A N 1
ATOM 661 C CA . SER A 1 81 ? 9.997 1.848 -3.912 1.00 87.69 81 SER A CA 1
ATOM 662 C C . SER A 1 81 ? 9.255 2.591 -5.026 1.00 87.69 81 SER A C 1
ATOM 664 O O . SER A 1 81 ? 8.132 2.223 -5.377 1.00 87.69 81 SER A O 1
ATOM 666 N N . THR A 1 82 ? 9.905 3.605 -5.600 1.00 83.56 82 THR A N 1
ATOM 667 C CA . THR A 1 82 ? 9.427 4.398 -6.746 1.00 83.56 82 THR A CA 1
ATOM 668 C C . THR A 1 82 ? 10.089 4.007 -8.074 1.00 83.56 82 THR A C 1
ATOM 670 O O . THR A 1 82 ? 9.867 4.663 -9.086 1.00 83.56 82 THR A O 1
ATOM 673 N N . GLY A 1 83 ? 10.851 2.905 -8.119 1.00 72.44 83 GLY A N 1
ATOM 674 C CA . GLY A 1 83 ? 11.463 2.391 -9.354 1.00 72.44 83 GLY A CA 1
ATOM 675 C C . GLY A 1 83 ? 12.520 3.315 -9.985 1.00 72.44 83 GLY A C 1
ATOM 676 O O . GLY A 1 83 ? 13.016 4.235 -9.349 1.00 72.44 83 GLY A O 1
ATOM 677 N N . GLY A 1 84 ? 12.920 3.016 -11.231 1.00 63.84 84 GLY A N 1
ATOM 678 C CA . GLY A 1 84 ? 14.091 3.634 -11.883 1.00 63.84 84 GLY A CA 1
ATOM 679 C C . GLY A 1 84 ? 13.818 4.711 -12.940 1.00 63.84 84 GLY A C 1
ATOM 680 O O . GLY A 1 84 ? 14.770 5.244 -13.505 1.00 63.84 84 GLY A O 1
ATOM 681 N N . TYR A 1 85 ? 12.556 5.030 -13.249 1.00 64.81 85 TYR A N 1
ATOM 682 C CA . TYR A 1 85 ? 12.226 5.954 -14.348 1.00 64.81 85 TYR A CA 1
ATOM 683 C C . TYR A 1 85 ? 10.969 6.813 -14.125 1.00 64.81 85 TYR A C 1
ATOM 685 O O . TYR A 1 85 ? 10.512 7.445 -15.080 1.00 64.81 85 TYR A O 1
ATOM 693 N N . ASP A 1 86 ? 10.391 6.869 -12.918 1.00 71.75 86 ASP A N 1
ATOM 694 C CA . ASP A 1 86 ? 9.254 7.762 -12.648 1.00 71.75 86 ASP A CA 1
ATOM 695 C C . ASP A 1 86 ? 9.728 9.224 -12.667 1.00 71.75 86 ASP A C 1
ATOM 697 O O . ASP A 1 86 ? 10.282 9.752 -11.708 1.00 71.75 86 ASP A O 1
ATOM 701 N N . SER A 1 87 ? 9.481 9.901 -13.792 1.00 74.06 87 SER A N 1
ATOM 702 C CA . SER A 1 87 ? 9.826 11.317 -13.996 1.00 74.06 87 SER A CA 1
ATOM 703 C C . SER A 1 87 ? 9.151 12.280 -13.008 1.00 74.06 87 SER A C 1
ATOM 705 O O . SER A 1 87 ? 9.437 13.476 -13.032 1.00 74.06 87 SER A O 1
ATOM 707 N N . ASN A 1 88 ? 8.234 11.784 -12.173 1.00 83.00 88 ASN A N 1
ATOM 708 C CA . ASN A 1 88 ? 7.485 12.560 -11.202 1.00 83.00 88 ASN A CA 1
ATOM 709 C C . ASN A 1 88 ? 7.421 11.894 -9.814 1.00 83.00 88 ASN A C 1
ATOM 711 O O . ASN A 1 88 ? 6.484 12.147 -9.047 1.00 83.00 88 ASN A O 1
ATOM 715 N N . GLU A 1 89 ? 8.407 11.053 -9.486 1.00 83.56 89 GLU A N 1
ATOM 716 C CA . GLU A 1 89 ? 8.437 10.279 -8.240 1.00 83.56 89 GLU A CA 1
ATOM 717 C C . GLU A 1 89 ? 8.265 11.155 -7.000 1.00 83.56 89 GLU A C 1
ATOM 719 O O . GLU A 1 89 ? 7.421 10.855 -6.160 1.00 83.56 89 GLU A O 1
ATOM 724 N N . THR A 1 90 ? 8.953 12.299 -6.931 1.00 87.69 90 THR A N 1
ATOM 725 C CA . THR A 1 90 ? 8.903 13.194 -5.769 1.00 87.69 90 THR A CA 1
ATOM 726 C C . THR A 1 90 ? 7.483 13.695 -5.498 1.00 87.69 90 THR A C 1
ATOM 728 O O . THR A 1 90 ? 6.991 13.583 -4.376 1.00 87.69 90 THR A O 1
ATOM 731 N N . LEU A 1 91 ? 6.764 14.188 -6.518 1.00 89.56 91 LEU A N 1
ATOM 732 C CA . LEU A 1 91 ? 5.389 14.671 -6.318 1.00 89.56 91 LEU A CA 1
ATOM 733 C C . LEU A 1 91 ? 4.414 13.525 -6.033 1.00 89.56 91 LEU A C 1
ATOM 735 O O . LEU A 1 91 ? 3.404 13.726 -5.350 1.00 89.56 91 LEU A O 1
ATOM 739 N N . ASN A 1 92 ? 4.660 12.335 -6.579 1.00 89.69 92 ASN A N 1
ATOM 740 C CA . ASN A 1 92 ? 3.828 11.169 -6.311 1.00 89.69 92 ASN A CA 1
ATOM 741 C C . ASN A 1 92 ? 4.016 10.678 -4.871 1.00 89.69 92 ASN A C 1
ATOM 743 O O . ASN A 1 92 ? 3.024 10.444 -4.174 1.00 89.69 92 ASN A O 1
ATOM 747 N N . GLU A 1 93 ? 5.257 10.619 -4.394 1.00 90.94 93 GLU A N 1
ATOM 748 C CA . GLU A 1 93 ? 5.590 10.281 -3.014 1.00 90.94 93 GLU A CA 1
ATOM 749 C C . GLU A 1 93 ? 4.969 11.291 -2.039 1.00 90.94 93 GLU A C 1
ATOM 751 O O . GLU A 1 93 ? 4.275 10.914 -1.092 1.00 90.94 93 GLU A O 1
ATOM 756 N N . GLU A 1 94 ? 5.087 12.591 -2.323 1.00 92.44 94 GLU A N 1
ATOM 757 C CA . GLU A 1 94 ? 4.452 13.645 -1.529 1.00 92.44 94 GLU A CA 1
ATOM 758 C C . GLU A 1 94 ? 2.926 13.488 -1.445 1.00 92.44 94 GLU A C 1
ATOM 760 O O . GLU A 1 94 ? 2.336 13.661 -0.371 1.00 92.44 94 GLU A O 1
ATOM 765 N N . LYS A 1 95 ? 2.254 13.140 -2.554 1.00 93.50 95 LYS A N 1
ATOM 766 C CA . LYS A 1 95 ? 0.801 12.883 -2.565 1.00 93.50 95 LYS A CA 1
ATOM 767 C C . LYS A 1 95 ? 0.440 11.683 -1.695 1.00 93.50 95 LYS A C 1
ATOM 769 O O . LYS A 1 95 ? -0.552 11.758 -0.960 1.00 93.50 95 LYS A O 1
ATOM 774 N N . VAL A 1 96 ? 1.233 10.613 -1.762 1.00 94.06 96 VAL A N 1
ATOM 775 C CA . VAL A 1 96 ? 1.076 9.412 -0.933 1.00 94.06 96 VAL A CA 1
ATOM 776 C C . VAL A 1 96 ? 1.215 9.774 0.546 1.00 94.06 96 VAL A C 1
ATOM 778 O O . VAL A 1 96 ? 0.267 9.576 1.311 1.00 94.06 96 VAL A O 1
ATOM 781 N N . HIS A 1 97 ? 2.310 10.425 0.939 1.00 93.25 97 HIS A N 1
ATOM 782 C CA . HIS A 1 97 ? 2.545 10.859 2.322 1.00 93.25 97 HIS A CA 1
ATOM 783 C C . HIS A 1 97 ? 1.459 11.817 2.828 1.00 93.25 97 HIS A C 1
ATOM 785 O O . HIS A 1 97 ? 0.951 11.680 3.944 1.00 93.25 97 HIS A O 1
ATOM 791 N N . LYS A 1 98 ? 1.024 12.774 1.999 1.00 94.62 98 LYS A N 1
ATOM 792 C CA . LYS A 1 98 ? -0.068 13.704 2.336 1.00 94.62 98 LYS A CA 1
ATOM 793 C C . LYS A 1 98 ? -1.402 12.985 2.525 1.00 94.62 98 LYS A C 1
ATOM 795 O O . LYS A 1 98 ? -2.229 13.410 3.335 1.00 94.62 98 LYS A O 1
ATOM 800 N N . TYR A 1 99 ? -1.661 11.918 1.775 1.00 95.00 99 TYR A N 1
ATOM 801 C CA . TYR A 1 99 ? -2.824 11.070 2.004 1.00 95.00 99 TYR A CA 1
ATOM 802 C C . TYR A 1 99 ? -2.699 10.294 3.320 1.00 95.00 99 TYR A C 1
ATOM 804 O O . TYR A 1 99 ? -3.618 10.362 4.136 1.00 95.00 99 TYR A O 1
ATOM 812 N N . MET A 1 100 ? -1.556 9.653 3.579 1.00 93.62 100 MET A N 1
ATOM 813 C CA . MET A 1 100 ? -1.316 8.871 4.799 1.00 93.62 100 MET A CA 1
ATOM 814 C C . MET A 1 100 ? -1.462 9.703 6.078 1.00 93.62 100 MET A C 1
ATOM 816 O O . MET A 1 100 ? -2.118 9.275 7.029 1.00 93.62 100 MET A O 1
ATOM 820 N N . LYS A 1 101 ? -0.971 10.948 6.075 1.00 92.88 101 LYS A N 1
ATOM 821 C CA . LYS A 1 101 ? -1.139 11.892 7.196 1.00 92.88 101 LYS A CA 1
ATOM 822 C C . LYS A 1 101 ? -2.607 12.187 7.537 1.00 92.88 101 LYS A C 1
ATOM 824 O O . LYS A 1 101 ? -2.904 12.526 8.678 1.00 92.88 101 LYS A O 1
ATOM 829 N N . ARG A 1 102 ? -3.531 12.038 6.580 1.00 93.19 102 ARG A N 1
ATOM 830 C CA . ARG A 1 102 ? -4.976 12.277 6.760 1.00 93.19 102 ARG A CA 1
ATOM 831 C C . ARG A 1 102 ? -5.765 11.029 7.164 1.00 93.19 102 ARG A C 1
ATOM 833 O O . ARG A 1 102 ? -6.956 11.156 7.450 1.00 93.19 102 ARG A O 1
ATOM 840 N N . LEU A 1 103 ? -5.141 9.849 7.183 1.00 91.12 103 LEU A N 1
ATOM 841 C CA . LEU A 1 103 ? -5.792 8.622 7.641 1.00 91.12 103 LEU A CA 1
ATOM 842 C C . LEU A 1 103 ? -6.190 8.751 9.115 1.00 91.12 103 LEU A C 1
ATOM 844 O O . LEU A 1 103 ? -5.443 9.317 9.919 1.00 91.12 103 LEU A O 1
ATOM 848 N N . ARG A 1 104 ? -7.371 8.237 9.452 1.00 80.69 104 ARG A N 1
ATOM 849 C CA . ARG A 1 104 ? -7.924 8.198 10.808 1.00 80.69 104 ARG A CA 1
ATOM 850 C C . ARG A 1 104 ? -7.979 6.763 11.291 1.00 80.69 104 ARG A C 1
ATOM 852 O O . ARG A 1 104 ? -8.319 5.901 10.448 1.00 80.69 104 ARG A O 1
#

Nearest PDB structures (foldseek):
  4bva-assembly1_A  TM=6.065E-01  e=2.126E+00  Mus musculus
  4bv8-assembly2_B-3  TM=5.967E-01  e=3.199E+00  Mus musculus
  4bv9-assembly1_A  TM=4.853E-01  e=1.785E+00  Mus musculus
  4bv8-assembly1_A-2  TM=7.006E-01  e=6.444E+00  Mus musculus
  8j1c-assembly1_A  TM=4.592E-01  e=9.696E+00  Pseudomonas veronii

Sequence (104 aa):
MAEKNEAELRKELNKFKILIAYESVGSWGRDNSSFFLIQSKKNKELFEVHGSHCSCYGFEGQWSPKKISIEYLKSDKFSFSTGGYDSNETLNEEKVHKYMKRLR